Protein AF-A0A537UWG7-F1 (afdb_monomer)

Nearest PDB structures (foldseek):
  1cnz-assembly1_B  TM=5.079E-01  e=1.937E+00  Salmonella enterica subsp. enterica serovar Typhimurium
  6xxy-assembly1_B  TM=4.987E-01  e=3.254E+00  Haemophilus influenzae Rd KW20
  4nat-assembly1_B-2  TM=3.528E-01  e=1.595E+00  Staphylococcus aureus subsp. aureus MW2
  1wo8-assembly1_A  TM=3.707E-01  e=2.067E+00  Thermus thermophilus HB8
  6kpd-assembly1_C-2  TM=4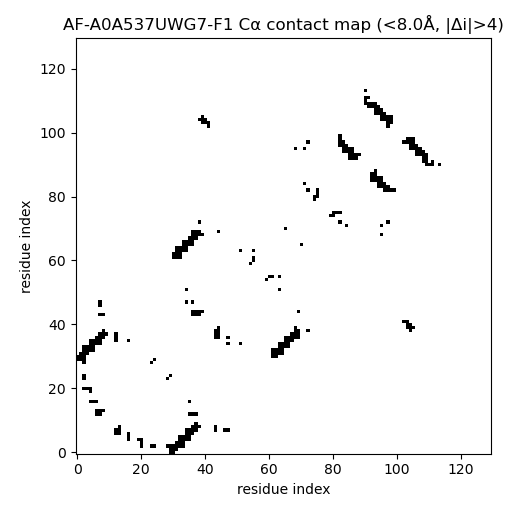.346E-01  e=4.217E+00  Arabidopsis thaliana

Foldseek 3Di:
DAEAEAEFDDPVLVVCRVVCRVVCVVVVNPQAYEYEFDQQDPVRVVVSVVVVVVCCVVRVPHHYHYDDLVVLVVCCVVVNDPQWDWDADVQGIWIWHQDPPPRGIDIDDGDDDDDDDDDDVVVVPPPPPD

Sequence (130 aa):
MSVDVVTFGCRLNAYEAEVIRRQAQAAGLADAVVVNTCAVTAEAVRKSRQAIRKLKREHPDAPIVVAACAAAVAAVRLGLVGRTVTVTLPGGELRIEWRAHDDHVLMTGPVAYEYEGKFDPALFDLSATQ

Solvent-accessible surface area (backbone atoms only — not comparable to full-atom values): 7637 Å² total; per-residue (Å²): 124,54,60,49,71,48,70,36,64,57,75,65,49,61,62,45,42,60,55,52,44,55,52,39,49,74,72,64,54,54,55,29,37,37,39,42,28,40,34,61,41,70,65,36,42,50,54,47,52,54,48,53,58,48,48,47,69,80,36,72,85,40,52,78,44,63,33,66,64,32,36,58,56,48,35,32,76,70,67,76,45,62,57,61,46,78,45,82,49,95,67,45,57,35,37,38,35,50,42,86,91,76,63,40,44,47,78,50,56,67,86,58,92,85,80,87,82,84,78,64,71,72,81,69,53,67,89,76,75,126

Radius of gyration: 16.29 Å; Cα contacts (8 Å, |Δi|>4): 177; chains: 1; bounding box: 33×41×40 Å

Mean predicted aligned error: 8.78 Å

Secondary structure (DSSP, 8-state):
--EEEEEESSHHHHHHHHHHHHHHHHTT--SEEEEEE--SSHHHHHHHHHHHHHHHHH-SSS-EEEETHHHHHHHHHTTSS-SEEEEEETTEEEEEEE-TTT-PEEEE---------PPPGGGG-GGG--

pLDDT: mean 81.89, std 9.12, range [41.97, 92.44]

Structure (mmCIF, N/CA/C/O backbone):
data_AF-A0A537UWG7-F1
#
_entry.id   AF-A0A537UWG7-F1
#
loop_
_atom_site.group_PDB
_atom_site.id
_atom_site.type_symbol
_atom_site.label_atom_id
_atom_site.label_alt_id
_atom_site.label_comp_id
_atom_site.label_asym_id
_atom_site.label_entity_id
_atom_site.label_seq_id
_atom_site.pdbx_PDB_ins_code
_atom_site.Cartn_x
_atom_site.Cartn_y
_atom_site.Cartn_z
_atom_site.occupancy
_atom_site.B_iso_or_equiv
_atom_site.auth_seq_id
_atom_site.auth_comp_id
_atom_site.auth_asym_id
_atom_site.auth_atom_id
_atom_site.pdbx_PDB_model_num
ATOM 1 N N . MET A 1 1 ? -18.336 13.853 -4.430 1.00 54.94 1 MET A N 1
ATOM 2 C CA . MET A 1 1 ? -17.719 12.513 -4.423 1.00 54.94 1 MET A CA 1
ATOM 3 C C . MET A 1 1 ? -16.281 12.647 -4.897 1.00 54.94 1 MET A C 1
ATOM 5 O O . MET A 1 1 ? -15.990 12.446 -6.071 1.00 54.94 1 MET A O 1
ATOM 9 N N . SER A 1 2 ? -15.394 13.093 -4.012 1.00 72.69 2 SER A N 1
ATOM 10 C CA . SER A 1 2 ? -13.956 13.161 -4.287 1.00 72.69 2 SER A CA 1
ATOM 11 C C . SER A 1 2 ? -13.259 11.997 -3.587 1.00 72.69 2 SER A C 1
ATOM 13 O O . SER A 1 2 ? -13.657 11.598 -2.495 1.00 72.69 2 SER A O 1
ATOM 15 N N . VAL A 1 3 ? -12.242 11.432 -4.239 1.00 81.88 3 VAL A N 1
ATOM 16 C CA . VAL A 1 3 ? -11.309 10.480 -3.627 1.00 81.88 3 VAL A CA 1
ATOM 17 C C . VAL A 1 3 ? -9.958 11.169 -3.588 1.00 81.88 3 VAL A C 1
ATOM 19 O O . VAL A 1 3 ? -9.358 11.432 -4.637 1.00 81.88 3 VAL A O 1
ATOM 22 N N . ASP A 1 4 ? -9.487 11.457 -2.381 1.00 87.56 4 ASP A N 1
ATOM 23 C CA . ASP A 1 4 ? -8.181 12.068 -2.185 1.00 87.56 4 ASP A CA 1
ATOM 24 C C . ASP A 1 4 ? -7.125 10.975 -2.084 1.00 87.56 4 ASP A C 1
ATOM 26 O O . ASP A 1 4 ? -7.245 10.039 -1.294 1.00 87.56 4 ASP A O 1
ATOM 30 N N . VAL A 1 5 ? -6.077 11.083 -2.900 1.00 87.56 5 VAL A N 1
ATOM 31 C CA . VAL A 1 5 ? -4.967 10.127 -2.903 1.00 87.56 5 VAL A CA 1
ATOM 32 C C . VAL A 1 5 ? -3.726 10.820 -2.367 1.00 87.56 5 VAL A C 1
ATOM 34 O O . VAL A 1 5 ? -3.184 11.726 -2.999 1.00 87.56 5 VAL A O 1
ATOM 37 N N . VAL A 1 6 ? -3.266 10.381 -1.199 1.00 89.12 6 VAL A N 1
ATOM 38 C CA . VAL A 1 6 ? -2.044 10.861 -0.552 1.00 89.12 6 VAL A CA 1
ATOM 39 C C . VAL A 1 6 ? -0.967 9.801 -0.720 1.00 89.12 6 VAL A C 1
ATOM 41 O O . VAL A 1 6 ? -1.169 8.643 -0.361 1.00 89.12 6 VAL A O 1
ATOM 44 N N . THR A 1 7 ? 0.189 10.188 -1.253 1.00 85.62 7 THR A N 1
ATOM 45 C CA . THR A 1 7 ? 1.231 9.229 -1.633 1.00 85.62 7 THR A CA 1
ATOM 46 C C . THR A 1 7 ? 2.523 9.428 -0.845 1.00 85.62 7 THR A C 1
ATOM 48 O O . THR A 1 7 ? 3.018 10.547 -0.735 1.00 85.62 7 THR A O 1
ATOM 51 N N . PHE A 1 8 ? 3.109 8.336 -0.339 1.00 84.81 8 PHE A N 1
ATOM 52 C CA . PHE A 1 8 ? 4.434 8.327 0.296 1.00 84.81 8 PHE A CA 1
ATOM 53 C C . PHE A 1 8 ? 5.275 7.151 -0.196 1.00 84.81 8 PHE A C 1
ATOM 55 O O . PHE A 1 8 ? 4.985 6.005 0.134 1.00 84.81 8 PHE A O 1
ATOM 62 N N . GLY A 1 9 ? 6.367 7.397 -0.909 1.00 79.81 9 GLY A N 1
ATOM 63 C CA . GLY A 1 9 ? 7.207 6.304 -1.388 1.00 79.81 9 GLY A CA 1
ATOM 64 C C . GLY A 1 9 ? 8.171 6.743 -2.472 1.00 79.81 9 GLY A C 1
ATOM 65 O O . GLY A 1 9 ? 8.774 7.809 -2.372 1.00 79.81 9 GLY A O 1
ATOM 66 N N . CYS A 1 10 ? 8.331 5.905 -3.491 1.00 81.44 10 CYS A N 1
ATOM 67 C CA . CYS A 1 10 ? 9.206 6.183 -4.623 1.00 81.44 10 CYS A CA 1
ATOM 68 C C . CYS A 1 10 ? 8.438 6.805 -5.805 1.00 81.44 10 CYS A C 1
ATOM 70 O O . CYS A 1 10 ? 7.229 7.035 -5.738 1.00 81.44 10 CYS A O 1
ATOM 72 N N . ARG A 1 11 ? 9.148 7.047 -6.917 1.00 79.44 11 ARG A N 1
ATOM 73 C CA . ARG A 1 11 ? 8.568 7.572 -8.169 1.00 79.44 11 ARG A CA 1
ATOM 74 C C . ARG A 1 11 ? 7.448 6.679 -8.718 1.00 79.44 11 ARG A C 1
ATOM 76 O O . ARG A 1 11 ? 6.507 7.195 -9.308 1.00 79.44 11 ARG A O 1
ATOM 83 N N . LEU A 1 12 ? 7.519 5.369 -8.467 1.00 76.81 12 LEU A N 1
ATOM 84 C CA . LEU A 1 12 ? 6.478 4.427 -8.875 1.00 76.81 12 LEU A CA 1
ATOM 85 C C . LEU A 1 12 ? 5.155 4.697 -8.150 1.00 76.81 12 LEU A C 1
ATOM 87 O O . LEU A 1 12 ? 4.123 4.785 -8.799 1.00 76.81 12 LEU A O 1
ATOM 91 N N . ASN A 1 13 ? 5.177 4.940 -6.834 1.00 78.44 13 ASN A N 1
ATOM 92 C CA . ASN A 1 13 ? 3.939 5.222 -6.102 1.00 78.44 13 ASN A CA 1
ATOM 93 C C . ASN A 1 13 ? 3.266 6.520 -6.567 1.00 78.44 13 ASN A C 1
ATOM 95 O O . ASN A 1 13 ? 2.039 6.611 -6.555 1.00 78.44 13 ASN A O 1
ATOM 99 N N . ALA A 1 14 ? 4.055 7.519 -6.978 1.00 77.44 14 ALA A N 1
ATOM 100 C CA . ALA A 1 14 ? 3.518 8.750 -7.554 1.00 77.44 14 ALA A CA 1
ATOM 101 C C . ALA A 1 14 ? 2.819 8.488 -8.897 1.00 77.44 14 ALA A C 1
ATOM 103 O O . ALA A 1 14 ? 1.751 9.042 -9.145 1.00 77.44 14 ALA A O 1
ATOM 104 N N . TYR A 1 15 ? 3.383 7.606 -9.725 1.00 77.56 15 TYR A N 1
ATOM 105 C CA . TYR A 1 15 ? 2.769 7.180 -10.983 1.00 77.56 15 TYR A CA 1
ATOM 106 C C . TYR A 1 15 ? 1.479 6.369 -10.758 1.00 77.56 15 TYR A C 1
ATOM 108 O O . TYR A 1 15 ? 0.464 6.615 -11.407 1.00 77.56 15 TYR A O 1
ATOM 116 N N . GLU A 1 16 ? 1.474 5.462 -9.777 1.00 82.25 16 GLU A N 1
ATOM 117 C CA . GLU A 1 16 ? 0.296 4.671 -9.393 1.00 82.25 16 GLU A CA 1
ATOM 118 C C . GLU A 1 16 ? -0.865 5.528 -8.867 1.00 82.25 16 GLU A C 1
ATOM 120 O O . GLU A 1 16 ? -2.018 5.115 -8.961 1.00 82.25 16 GLU A O 1
ATOM 125 N N . ALA A 1 17 ? -0.594 6.710 -8.304 1.00 83.38 17 ALA A N 1
ATOM 126 C CA . ALA A 1 17 ? -1.602 7.519 -7.617 1.00 83.38 17 ALA A CA 1
ATOM 127 C C . ALA A 1 17 ? -2.786 7.908 -8.519 1.00 83.38 17 ALA A C 1
ATOM 129 O O . ALA A 1 17 ? -3.935 7.890 -8.075 1.00 83.38 17 ALA A O 1
ATOM 130 N N . GLU A 1 18 ? -2.524 8.220 -9.791 1.00 81.62 18 GLU A N 1
ATOM 131 C CA . GLU A 1 18 ? -3.576 8.549 -10.758 1.00 81.62 18 GLU A CA 1
ATOM 132 C C . GLU A 1 18 ? -4.383 7.309 -11.164 1.00 81.62 18 GLU A C 1
ATOM 134 O O . GLU A 1 18 ? -5.608 7.370 -11.275 1.00 81.62 18 GLU A O 1
ATOM 139 N N . VAL A 1 19 ? -3.720 6.158 -11.312 1.00 83.56 19 VAL A N 1
ATOM 140 C CA . VAL A 1 19 ? -4.395 4.880 -11.577 1.00 83.56 19 VAL A CA 1
ATOM 141 C C . VAL A 1 19 ? -5.303 4.509 -10.405 1.00 83.56 19 VAL A C 1
ATOM 143 O O . VAL A 1 19 ? -6.472 4.192 -10.613 1.00 83.56 19 VAL A O 1
ATOM 146 N N . ILE A 1 20 ? -4.803 4.621 -9.171 1.00 85.31 20 ILE A N 1
ATOM 147 C CA . ILE A 1 20 ? -5.563 4.376 -7.939 1.00 85.31 20 ILE A CA 1
ATOM 148 C C . ILE A 1 20 ? -6.791 5.279 -7.873 1.00 85.31 20 ILE A C 1
ATOM 150 O O . ILE A 1 20 ? -7.883 4.793 -7.585 1.00 85.31 20 ILE A O 1
ATOM 154 N N . ARG A 1 21 ? -6.640 6.574 -8.174 1.00 84.38 21 ARG A N 1
ATOM 155 C CA . ARG A 1 21 ? -7.758 7.524 -8.188 1.00 84.38 21 ARG A CA 1
ATOM 156 C C . ARG A 1 21 ? -8.846 7.090 -9.170 1.00 84.38 21 ARG A C 1
ATOM 158 O O . ARG A 1 21 ? -10.006 6.988 -8.778 1.00 84.38 21 ARG A O 1
ATOM 165 N N . ARG A 1 22 ? -8.471 6.791 -10.419 1.00 82.06 22 ARG A N 1
ATOM 166 C CA . ARG A 1 22 ? -9.414 6.363 -11.466 1.00 82.06 22 ARG A CA 1
ATOM 167 C C . ARG A 1 22 ? -10.129 5.068 -11.101 1.00 82.06 22 ARG A C 1
ATOM 169 O O . ARG A 1 22 ? -11.342 4.985 -11.252 1.00 82.06 22 ARG A O 1
ATOM 176 N N . GLN A 1 23 ? -9.395 4.077 -10.597 1.00 85.12 23 GLN A N 1
ATOM 177 C CA . GLN A 1 23 ? -9.967 2.790 -10.195 1.00 85.12 23 GLN A CA 1
ATOM 178 C C . GLN A 1 23 ? -10.900 2.934 -8.988 1.00 85.12 23 GLN A C 1
ATOM 180 O O . GLN A 1 23 ? -11.992 2.373 -8.991 1.00 85.12 23 GLN A O 1
ATOM 185 N N . ALA A 1 24 ? -10.522 3.732 -7.986 1.00 84.69 24 ALA A N 1
ATOM 186 C CA . ALA A 1 24 ? -11.367 4.006 -6.827 1.00 84.69 24 ALA A CA 1
ATOM 187 C C . ALA A 1 24 ? -12.687 4.678 -7.233 1.00 84.69 24 ALA A C 1
ATOM 189 O O . ALA A 1 24 ? -13.754 4.252 -6.796 1.00 84.69 24 ALA A O 1
ATOM 190 N N . GLN A 1 25 ? -12.626 5.676 -8.119 1.00 83.75 25 GLN A N 1
ATOM 191 C CA . GLN A 1 25 ? -13.817 6.333 -8.659 1.00 83.75 25 GLN A CA 1
ATOM 192 C C . GLN A 1 25 ? -14.684 5.375 -9.484 1.00 83.75 25 GLN A C 1
ATOM 194 O O . GLN A 1 25 ? -15.898 5.347 -9.303 1.00 83.75 25 GLN A O 1
ATOM 199 N N . ALA A 1 26 ? -14.075 4.566 -10.357 1.00 82.44 26 ALA A N 1
ATOM 200 C CA . ALA A 1 26 ? -14.789 3.572 -11.158 1.00 82.44 26 ALA A CA 1
ATOM 201 C C . ALA A 1 26 ? -15.474 2.500 -10.292 1.00 82.44 26 ALA A C 1
ATOM 203 O O . ALA A 1 26 ? -16.559 2.037 -10.630 1.00 82.44 26 ALA A O 1
ATOM 204 N N . ALA A 1 27 ? -14.876 2.150 -9.150 1.00 84.94 27 ALA A N 1
ATOM 205 C CA . ALA A 1 27 ? -15.463 1.260 -8.152 1.00 84.94 27 ALA A CA 1
ATOM 206 C C . ALA A 1 27 ? -16.559 1.927 -7.293 1.00 84.94 27 ALA A C 1
ATOM 208 O O . ALA A 1 27 ? -17.128 1.276 -6.419 1.00 84.94 27 ALA A O 1
ATOM 209 N N . GLY A 1 28 ? -16.852 3.215 -7.509 1.00 85.75 28 GLY A N 1
ATOM 210 C CA . GLY A 1 28 ? -17.849 3.964 -6.745 1.00 85.75 28 GLY A CA 1
ATOM 211 C C . GLY A 1 28 ? -17.401 4.339 -5.331 1.00 85.75 28 GLY A C 1
ATOM 212 O O . GLY A 1 28 ? -18.241 4.699 -4.508 1.00 85.75 28 GLY A O 1
ATOM 213 N N . LEU A 1 29 ? -16.098 4.264 -5.027 1.00 85.12 29 LEU A N 1
ATOM 214 C CA . LEU A 1 29 ? -15.576 4.754 -3.756 1.00 85.12 29 LEU A CA 1
ATOM 215 C C . LEU A 1 29 ? -15.761 6.275 -3.710 1.00 85.12 29 LEU A C 1
ATOM 217 O O . LEU A 1 29 ? -15.272 6.996 -4.580 1.00 85.12 29 LEU A O 1
ATOM 221 N N . ALA A 1 30 ? -16.459 6.760 -2.689 1.00 83.94 30 ALA A N 1
ATOM 222 C CA . ALA A 1 30 ? -16.725 8.176 -2.484 1.00 83.94 30 ALA A CA 1
ATOM 223 C C . ALA A 1 30 ? -16.345 8.589 -1.061 1.00 83.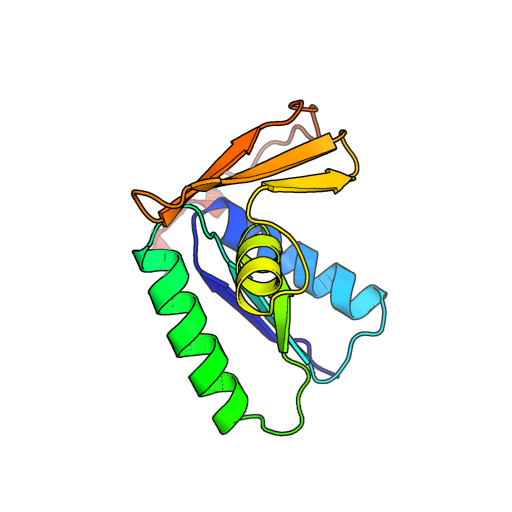94 30 ALA A C 1
ATOM 225 O O . ALA A 1 30 ? -16.407 7.781 -0.135 1.00 83.94 30 ALA A O 1
ATOM 226 N N . ASP A 1 31 ? -15.947 9.855 -0.921 1.00 86.25 31 ASP A N 1
ATOM 227 C CA . ASP A 1 31 ? -15.701 10.531 0.357 1.00 86.25 31 ASP A CA 1
ATOM 228 C C . ASP A 1 31 ? -14.675 9.798 1.243 1.00 86.25 31 ASP A C 1
ATOM 230 O O . ASP A 1 31 ? -14.765 9.767 2.470 1.00 86.25 31 ASP A O 1
ATOM 234 N N . ALA A 1 32 ? -13.674 9.201 0.587 1.00 89.50 32 ALA A N 1
ATOM 235 C CA . ALA A 1 32 ? -12.613 8.413 1.197 1.00 89.50 32 ALA A CA 1
ATOM 236 C C . ALA A 1 32 ? -11.230 8.977 0.854 1.00 89.50 32 ALA A C 1
ATOM 238 O O . ALA A 1 32 ? -11.018 9.578 -0.203 1.00 89.50 32 ALA A O 1
ATOM 239 N N . VAL A 1 33 ? -10.267 8.711 1.737 1.00 90.44 33 VAL A N 1
ATOM 240 C CA . VAL A 1 33 ? -8.860 9.062 1.532 1.00 90.44 33 VAL A CA 1
ATOM 241 C C . VAL A 1 33 ? -8.044 7.790 1.342 1.00 90.44 33 VAL A C 1
ATOM 243 O O . VAL A 1 33 ? -7.984 6.937 2.231 1.00 90.44 33 VAL A O 1
ATOM 246 N N . VAL A 1 34 ? -7.380 7.668 0.194 1.00 89.44 34 VAL A N 1
ATOM 247 C CA . VAL A 1 34 ? -6.450 6.574 -0.094 1.00 89.44 34 VAL A CA 1
ATOM 248 C C . VAL A 1 34 ? -5.027 7.028 0.202 1.00 89.44 34 VAL A C 1
ATOM 250 O O . VAL A 1 34 ? -4.507 7.955 -0.412 1.00 89.44 34 VAL A O 1
ATOM 253 N N . VAL A 1 35 ? -4.364 6.346 1.128 1.00 90.00 35 VAL A N 1
ATOM 254 C CA . VAL A 1 35 ? -2.947 6.532 1.432 1.00 90.00 35 VAL A CA 1
ATOM 255 C C . VAL A 1 35 ? -2.148 5.456 0.697 1.00 90.00 35 VAL A C 1
ATOM 257 O O . VAL A 1 35 ? -2.018 4.329 1.183 1.00 90.00 35 VAL A O 1
ATOM 260 N N . ASN A 1 36 ? -1.613 5.793 -0.481 1.00 88.62 36 ASN A N 1
ATOM 261 C CA . ASN A 1 36 ? -0.723 4.910 -1.237 1.00 88.62 36 ASN A CA 1
ATOM 262 C C . ASN A 1 36 ? 0.702 5.031 -0.700 1.00 88.62 36 ASN A C 1
ATOM 264 O O . ASN A 1 36 ? 1.309 6.102 -0.779 1.00 88.62 36 ASN A O 1
ATOM 268 N N . THR A 1 37 ? 1.257 3.969 -0.115 1.00 86.31 37 THR A N 1
ATOM 269 C CA . THR A 1 37 ? 2.562 4.102 0.533 1.00 86.31 37 THR A CA 1
ATOM 270 C C . THR A 1 37 ? 3.459 2.878 0.505 1.00 86.31 37 THR A C 1
ATOM 272 O O . THR A 1 37 ? 3.042 1.742 0.723 1.00 86.31 37 THR A O 1
ATOM 275 N N . CYS A 1 38 ? 4.745 3.152 0.288 1.00 81.50 38 CYS A N 1
ATOM 276 C CA . CYS A 1 38 ? 5.816 2.188 0.414 1.00 81.50 38 CYS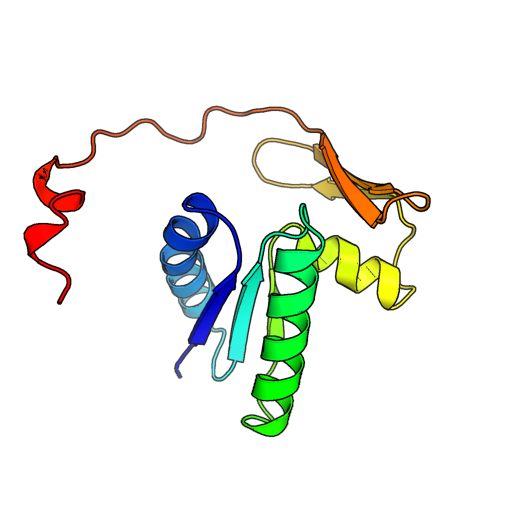 A CA 1
ATOM 277 C C . CYS A 1 38 ? 6.107 1.874 1.891 1.00 81.50 38 CYS A C 1
ATOM 279 O O . CYS A 1 38 ? 6.224 2.774 2.724 1.00 81.50 38 CYS A O 1
ATOM 281 N N . ALA A 1 39 ? 6.294 0.595 2.206 1.00 79.25 39 ALA A N 1
ATOM 282 C CA . ALA A 1 39 ? 6.658 0.121 3.538 1.00 79.25 39 ALA A CA 1
ATOM 283 C C . ALA A 1 39 ? 8.092 -0.418 3.629 1.00 79.25 39 ALA A C 1
ATOM 285 O O . ALA A 1 39 ? 8.491 -0.910 4.679 1.00 79.25 39 ALA A O 1
ATOM 286 N N . VAL A 1 40 ? 8.875 -0.310 2.552 1.00 80.06 40 VAL A N 1
ATOM 287 C CA . VAL A 1 40 ? 10.229 -0.886 2.488 1.00 80.06 40 VAL A CA 1
ATOM 288 C C . VAL A 1 40 ? 11.256 -0.111 3.317 1.00 80.06 40 VAL A C 1
ATOM 290 O O . VAL A 1 40 ? 12.312 -0.65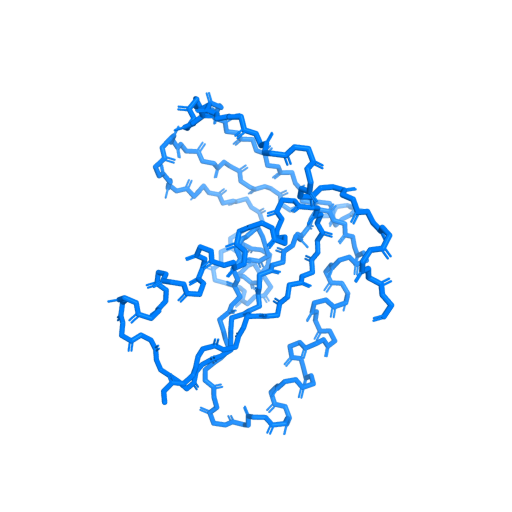2 3.621 1.00 80.06 40 VAL A O 1
ATOM 293 N N . THR A 1 41 ? 10.957 1.135 3.715 1.00 76.62 41 THR A N 1
ATOM 294 C CA . THR A 1 41 ? 11.817 1.926 4.608 1.00 76.62 41 THR A CA 1
ATOM 295 C C . THR A 1 41 ? 11.070 2.382 5.857 1.00 76.62 41 THR A C 1
ATOM 297 O O . THR A 1 41 ? 9.902 2.783 5.809 1.00 76.62 41 THR A O 1
ATOM 300 N N . ALA A 1 42 ? 11.775 2.398 6.991 1.00 79.38 42 ALA A N 1
ATOM 301 C CA . ALA A 1 42 ? 11.232 2.885 8.258 1.00 79.38 42 ALA A CA 1
ATOM 302 C C . ALA A 1 42 ? 10.772 4.355 8.175 1.00 79.38 42 ALA A C 1
ATOM 304 O O . ALA A 1 42 ? 9.782 4.740 8.801 1.00 79.38 42 ALA A O 1
ATOM 305 N N . GLU A 1 43 ? 11.451 5.181 7.372 1.00 84.00 43 GLU A N 1
ATOM 306 C CA . GLU A 1 43 ? 11.070 6.578 7.163 1.00 84.00 43 GLU A CA 1
ATOM 307 C C . GLU A 1 43 ? 9.735 6.711 6.419 1.00 84.00 43 GLU A C 1
ATOM 309 O O . GLU A 1 43 ? 8.878 7.485 6.859 1.00 84.00 43 GLU A O 1
ATOM 314 N N . ALA A 1 44 ? 9.531 5.949 5.338 1.00 81.81 44 ALA A N 1
ATOM 315 C CA . ALA A 1 44 ? 8.273 5.955 4.594 1.00 81.81 44 ALA A CA 1
ATOM 316 C C . ALA A 1 44 ? 7.111 5.509 5.494 1.00 81.81 44 ALA A C 1
ATOM 318 O O . ALA A 1 44 ? 6.096 6.205 5.590 1.00 81.81 44 ALA A O 1
ATOM 319 N N . VAL A 1 45 ? 7.319 4.440 6.273 1.00 81.88 45 VAL A N 1
ATOM 320 C CA . VAL A 1 45 ? 6.352 3.968 7.274 1.00 81.88 45 VAL A CA 1
ATOM 321 C C . VAL A 1 45 ? 6.045 5.054 8.310 1.00 81.88 45 VAL A C 1
ATOM 323 O O . VAL A 1 45 ? 4.882 5.267 8.663 1.00 81.88 45 VAL A O 1
ATOM 326 N N . ARG A 1 46 ? 7.059 5.771 8.811 1.00 84.4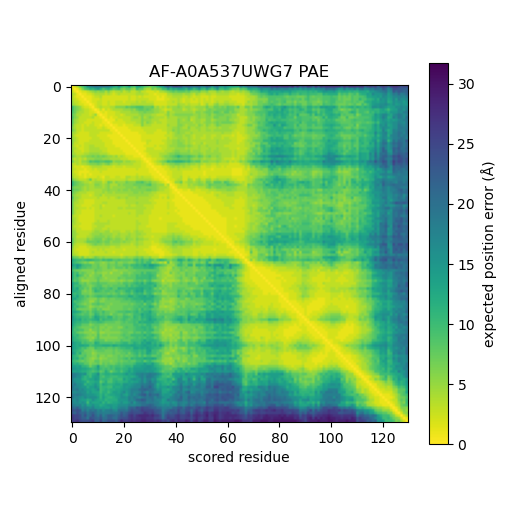4 46 ARG A N 1
ATOM 327 C CA . ARG A 1 46 ? 6.875 6.848 9.797 1.00 84.44 46 ARG A CA 1
ATOM 328 C C . ARG A 1 46 ? 6.057 8.010 9.228 1.00 84.44 46 ARG A C 1
ATOM 330 O O . ARG A 1 46 ? 5.106 8.436 9.886 1.00 84.44 46 ARG A O 1
ATOM 337 N N . LYS A 1 47 ? 6.399 8.505 8.032 1.00 86.88 47 LYS A N 1
ATOM 338 C CA . LYS A 1 47 ? 5.685 9.611 7.362 1.00 86.88 47 LYS A CA 1
ATOM 339 C C . LYS A 1 47 ? 4.232 9.238 7.076 1.00 86.88 47 LYS A C 1
ATOM 341 O O . LYS A 1 47 ? 3.329 9.980 7.458 1.00 86.88 47 LYS A O 1
ATOM 346 N N . SER A 1 48 ? 4.012 8.043 6.531 1.00 87.44 48 SER A N 1
ATOM 347 C CA . SER A 1 48 ? 2.677 7.503 6.269 1.00 87.44 48 SER A CA 1
ATOM 348 C C . SER A 1 48 ? 1.812 7.465 7.534 1.00 87.44 48 SER A C 1
ATOM 350 O O . SER A 1 48 ? 0.701 7.991 7.557 1.00 87.44 48 SER A O 1
ATOM 352 N N . ARG A 1 49 ? 2.347 6.964 8.655 1.00 87.12 49 ARG A N 1
ATOM 353 C CA . ARG A 1 49 ? 1.619 6.935 9.937 1.00 87.12 49 ARG A CA 1
ATOM 354 C C . ARG A 1 49 ? 1.259 8.318 10.464 1.00 87.12 49 ARG A C 1
ATOM 356 O O . ARG A 1 49 ? 0.184 8.488 11.041 1.00 87.12 49 ARG A O 1
ATOM 363 N N . GLN A 1 50 ? 2.167 9.284 10.344 1.00 89.88 50 GLN A N 1
ATOM 364 C CA . GLN A 1 50 ? 1.889 10.657 10.766 1.00 89.88 50 GLN A CA 1
ATOM 365 C C . GLN A 1 50 ? 0.760 11.257 9.927 1.00 89.88 50 GLN A C 1
ATOM 367 O O . GLN A 1 50 ? -0.161 11.844 10.496 1.00 89.88 50 GLN A O 1
ATOM 372 N N . ALA A 1 51 ? 0.787 11.029 8.614 1.00 90.31 51 ALA A N 1
ATOM 373 C CA . ALA A 1 51 ? -0.252 11.479 7.701 1.00 90.31 51 ALA A CA 1
ATOM 374 C C . ALA A 1 51 ? -1.606 10.825 7.994 1.00 90.31 51 ALA A C 1
ATOM 376 O O . ALA A 1 51 ? -2.575 11.545 8.185 1.00 90.31 51 ALA A O 1
ATOM 377 N N . ILE A 1 52 ? -1.672 9.499 8.153 1.00 90.44 52 ILE A N 1
ATOM 378 C CA . ILE A 1 52 ? -2.917 8.785 8.497 1.00 90.44 52 ILE A CA 1
ATOM 379 C C . ILE A 1 52 ? -3.539 9.352 9.778 1.00 90.44 52 ILE A C 1
ATOM 381 O O . ILE A 1 52 ? -4.734 9.632 9.830 1.00 90.44 52 ILE A O 1
ATOM 385 N N . ARG A 1 53 ? -2.727 9.569 10.822 1.00 91.50 53 ARG A N 1
ATOM 386 C CA . ARG A 1 53 ? -3.208 10.141 12.090 1.00 91.50 53 ARG A CA 1
ATOM 387 C C . ARG A 1 53 ? -3.706 11.574 11.931 1.00 91.50 53 ARG A C 1
ATOM 389 O O . ARG A 1 53 ? -4.639 11.954 12.627 1.00 91.50 53 ARG A O 1
ATOM 396 N N . LYS A 1 54 ? -3.053 12.373 11.085 1.00 92.31 54 LYS A N 1
ATOM 397 C CA . LYS A 1 54 ? -3.473 13.743 10.773 1.00 92.31 54 LYS A CA 1
ATOM 398 C C . LYS A 1 54 ? -4.802 13.732 10.013 1.00 92.31 54 LYS A C 1
ATOM 400 O O . LYS A 1 54 ? -5.760 14.318 10.500 1.00 92.31 54 LYS A O 1
ATOM 405 N N . LEU A 1 55 ? -4.879 12.959 8.932 1.00 91.25 55 LEU A N 1
ATOM 406 C CA . LEU A 1 55 ? -6.073 12.790 8.104 1.00 91.25 55 LEU A CA 1
ATOM 407 C C . LEU A 1 55 ? -7.270 12.307 8.922 1.00 91.25 55 LEU A C 1
ATOM 409 O O . LEU A 1 55 ? -8.356 12.840 8.765 1.00 91.25 55 LEU A O 1
ATOM 413 N N . LYS A 1 56 ? -7.082 11.370 9.861 1.00 91.31 56 LYS A N 1
ATOM 414 C CA . LYS A 1 56 ? -8.186 10.900 10.713 1.00 91.31 56 LYS A CA 1
ATOM 415 C C . LYS A 1 56 ? -8.712 11.965 11.678 1.00 91.31 56 LYS A C 1
ATOM 417 O O . LYS A 1 56 ? -9.866 11.892 12.077 1.00 91.31 56 LYS A O 1
ATOM 422 N N . ARG A 1 57 ? -7.875 12.927 12.081 1.00 92.44 57 ARG A N 1
ATOM 423 C CA . ARG A 1 57 ? -8.314 14.067 12.903 1.00 92.44 57 ARG A CA 1
ATOM 424 C C . ARG A 1 57 ? -9.038 15.122 12.072 1.00 92.44 57 ARG A C 1
ATOM 426 O O . ARG A 1 57 ? -9.988 15.707 12.566 1.00 92.44 57 ARG A O 1
ATOM 433 N N . GLU A 1 58 ? -8.571 15.367 10.851 1.00 91.44 58 GLU A N 1
ATOM 434 C CA . GLU A 1 58 ? -9.147 16.361 9.932 1.00 91.44 58 GLU A CA 1
ATOM 435 C C . GLU A 1 58 ? -10.441 15.856 9.274 1.00 91.44 58 GLU A C 1
ATOM 437 O O . GLU A 1 58 ? -11.360 16.633 9.040 1.00 91.44 58 GLU A O 1
ATOM 442 N N . HIS A 1 59 ? -10.535 14.545 9.046 1.00 89.12 59 HIS A N 1
ATOM 443 C CA . HIS A 1 59 ? -11.660 13.868 8.408 1.00 89.12 59 HIS A CA 1
ATOM 444 C C . HIS A 1 59 ? -12.116 12.673 9.270 1.00 89.12 59 HIS A C 1
ATOM 446 O O . HIS A 1 59 ? -11.823 11.517 8.947 1.00 89.12 59 HIS A O 1
ATOM 452 N N . PRO A 1 60 ? -12.801 12.919 10.403 1.00 88.62 60 PRO A N 1
ATOM 453 C CA . PRO A 1 60 ? -13.181 11.866 11.347 1.00 88.62 60 PRO A CA 1
ATOM 454 C C . PRO A 1 60 ? -14.127 10.826 10.741 1.00 88.62 60 PRO A C 1
ATOM 456 O O . PRO A 1 60 ? -13.999 9.643 11.066 1.00 88.62 60 PRO A O 1
ATOM 459 N N . ASP A 1 61 ? -14.993 11.230 9.813 1.00 88.62 61 ASP A N 1
ATOM 460 C CA . ASP A 1 61 ? -16.014 10.360 9.217 1.00 88.62 61 ASP A CA 1
ATOM 461 C C . ASP A 1 61 ? -15.572 9.720 7.893 1.00 88.62 61 ASP A C 1
ATOM 463 O O . ASP A 1 61 ? -16.178 8.751 7.440 1.00 88.62 61 ASP A O 1
ATOM 467 N N . ALA A 1 62 ? -14.479 10.205 7.293 1.00 86.88 62 ALA A N 1
ATOM 468 C CA . ALA A 1 62 ? -13.975 9.657 6.039 1.00 86.88 62 ALA A CA 1
ATOM 469 C C . ALA A 1 62 ? -13.308 8.283 6.260 1.00 86.88 62 ALA A C 1
ATOM 471 O O . ALA A 1 62 ? -12.465 8.129 7.163 1.00 86.88 62 ALA A O 1
ATOM 472 N N . PRO A 1 63 ? -13.615 7.274 5.424 1.00 88.81 63 PRO A N 1
ATOM 473 C CA . PRO A 1 63 ? -12.841 6.045 5.364 1.00 88.81 63 PRO A CA 1
ATOM 474 C C . PRO A 1 63 ? -11.398 6.341 4.941 1.00 88.81 63 PRO A C 1
ATOM 476 O O . PRO A 1 63 ? -11.156 7.004 3.932 1.00 88.81 63 PRO A O 1
ATOM 479 N N . ILE A 1 64 ? -10.431 5.822 5.700 1.00 89.50 64 ILE A N 1
ATOM 480 C CA . ILE A 1 64 ? -9.011 5.876 5.332 1.00 89.50 64 ILE A CA 1
ATOM 481 C C . ILE A 1 64 ? -8.588 4.493 4.855 1.00 89.50 64 ILE A C 1
ATOM 483 O O . ILE A 1 64 ? -8.588 3.536 5.630 1.00 89.50 64 ILE A O 1
ATOM 487 N N . VAL A 1 65 ? -8.194 4.406 3.588 1.00 86.94 65 VAL A N 1
ATOM 488 C CA . VAL A 1 65 ? -7.725 3.177 2.945 1.00 86.94 65 VAL A CA 1
ATOM 489 C C . VAL A 1 65 ? -6.210 3.243 2.813 1.00 86.94 65 VAL A C 1
ATOM 491 O O . VAL A 1 65 ? -5.678 4.193 2.250 1.00 86.94 65 VAL A O 1
ATOM 494 N N . VAL A 1 66 ? -5.493 2.240 3.318 1.00 85.69 66 VAL A N 1
ATOM 495 C CA . VAL A 1 66 ? -4.036 2.128 3.143 1.00 85.69 66 VAL A CA 1
ATOM 496 C C . VAL A 1 66 ? -3.757 1.116 2.038 1.00 85.69 66 VAL A C 1
ATOM 498 O O . VAL A 1 66 ? -4.232 -0.015 2.120 1.00 85.69 66 VAL A O 1
ATOM 501 N N . ALA A 1 67 ? -2.995 1.515 1.021 1.00 82.81 67 ALA A N 1
ATOM 502 C CA . ALA A 1 67 ? -2.688 0.688 -0.147 1.00 82.81 67 ALA A CA 1
ATOM 503 C C . ALA A 1 67 ? -1.207 0.251 -0.197 1.00 82.81 67 ALA A C 1
ATOM 505 O O . ALA A 1 67 ? -0.385 0.683 0.617 1.00 82.81 67 ALA A O 1
ATOM 506 N N . ALA A 1 68 ? -0.886 -0.606 -1.173 1.00 76.25 68 ALA A N 1
ATOM 507 C CA . ALA A 1 68 ? 0.438 -1.184 -1.435 1.00 76.25 68 ALA A CA 1
ATOM 508 C C . ALA A 1 68 ? 1.006 -2.023 -0.266 1.00 76.25 68 ALA A C 1
ATOM 510 O O . ALA A 1 68 ? 0.268 -2.556 0.564 1.00 76.25 68 ALA A O 1
ATOM 511 N N . CYS A 1 69 ? 2.331 -2.188 -0.196 1.00 75.50 69 CYS A N 1
ATOM 512 C CA . CYS A 1 69 ? 2.998 -3.027 0.809 1.00 75.50 69 CYS A CA 1
ATOM 513 C C . CYS A 1 69 ? 2.795 -2.550 2.259 1.00 75.50 69 CYS A C 1
ATOM 515 O O . CYS A 1 69 ? 2.968 -3.326 3.202 1.00 75.50 69 CYS A O 1
ATOM 517 N N . ALA A 1 70 ? 2.351 -1.307 2.461 1.00 76.50 70 ALA A N 1
ATOM 518 C CA . ALA A 1 70 ? 1.937 -0.819 3.770 1.00 76.50 70 ALA A CA 1
ATOM 519 C C . ALA A 1 70 ? 0.657 -1.474 4.300 1.00 76.50 70 ALA A C 1
ATOM 521 O O . ALA A 1 70 ? 0.509 -1.567 5.520 1.00 76.50 70 ALA A O 1
ATOM 522 N N . ALA A 1 71 ? -0.230 -1.969 3.430 1.00 79.06 71 ALA A N 1
ATOM 523 C CA . ALA A 1 71 ? -1.428 -2.695 3.847 1.00 79.06 71 ALA A CA 1
ATOM 524 C C . ALA A 1 71 ? -1.063 -3.974 4.619 1.00 79.06 71 ALA A C 1
ATOM 526 O O . ALA A 1 71 ? -1.614 -4.230 5.688 1.00 79.06 71 ALA A O 1
ATOM 527 N N . ALA A 1 72 ? -0.057 -4.716 4.143 1.00 82.38 72 ALA A N 1
ATOM 528 C CA . ALA A 1 72 ? 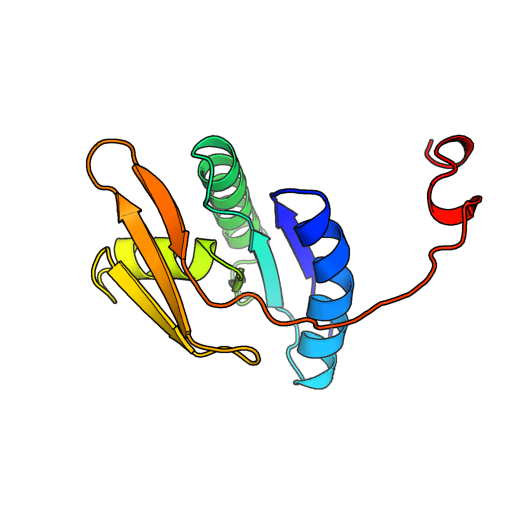0.453 -5.904 4.826 1.00 82.38 72 ALA A CA 1
ATOM 529 C C . ALA A 1 72 ? 1.018 -5.559 6.214 1.00 82.38 72 ALA A C 1
ATOM 531 O O . ALA A 1 72 ? 0.630 -6.160 7.212 1.00 82.38 72 ALA A O 1
ATOM 532 N N . VAL A 1 73 ? 1.868 -4.529 6.314 1.00 82.88 73 VAL A N 1
ATOM 533 C CA . VAL A 1 73 ? 2.423 -4.083 7.608 1.00 82.88 73 VAL A CA 1
ATOM 534 C C . VAL A 1 73 ? 1.327 -3.611 8.567 1.00 82.88 73 VAL A C 1
ATOM 536 O O . VAL A 1 73 ? 1.400 -3.870 9.770 1.00 82.88 73 VAL A O 1
ATOM 539 N N . ALA A 1 74 ? 0.308 -2.913 8.062 1.00 82.00 74 ALA A N 1
ATOM 540 C CA . ALA A 1 74 ? -0.834 -2.491 8.863 1.00 82.00 74 ALA A CA 1
ATOM 541 C C . ALA A 1 74 ? -1.618 -3.699 9.396 1.00 82.00 74 ALA A C 1
ATOM 543 O O . ALA A 1 74 ? -1.875 -3.758 10.597 1.00 82.00 74 ALA A O 1
ATOM 544 N N . ALA A 1 75 ? -1.917 -4.685 8.547 1.00 83.94 75 ALA A N 1
ATOM 545 C CA . ALA A 1 75 ? -2.621 -5.903 8.938 1.00 83.94 75 ALA A CA 1
ATOM 546 C C . ALA A 1 75 ? -1.862 -6.691 10.020 1.00 83.94 75 ALA A C 1
ATOM 548 O O . ALA A 1 75 ? -2.469 -7.116 11.004 1.00 83.94 75 ALA A O 1
ATOM 549 N N . VAL A 1 76 ? -0.532 -6.805 9.900 1.00 87.38 76 VAL A N 1
ATOM 550 C CA . VAL A 1 76 ? 0.320 -7.422 10.933 1.00 87.38 76 VAL A CA 1
ATOM 551 C C . VAL A 1 76 ? 0.192 -6.685 12.264 1.00 87.38 76 VAL A C 1
ATOM 553 O O . VAL A 1 76 ? 0.010 -7.298 1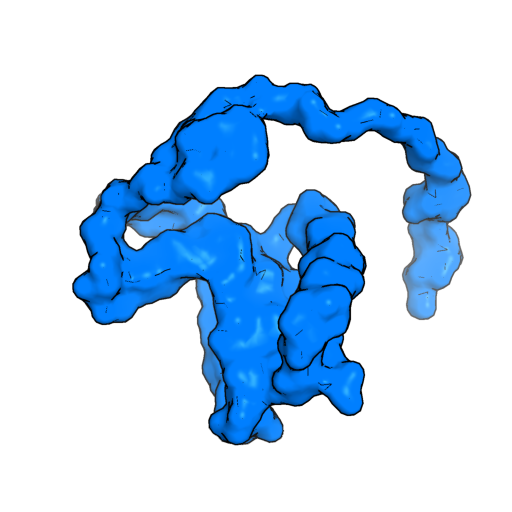3.311 1.00 87.38 76 VAL A O 1
ATOM 556 N N . ARG A 1 77 ? 0.277 -5.350 12.244 1.00 83.31 77 ARG A N 1
ATOM 557 C CA . ARG A 1 77 ? 0.188 -4.527 13.463 1.00 83.31 77 ARG A CA 1
ATOM 558 C C . ARG A 1 77 ? -1.178 -4.589 14.132 1.00 83.31 77 ARG A C 1
ATOM 560 O O . ARG A 1 77 ? -1.252 -4.423 15.343 1.00 83.31 77 ARG A O 1
ATOM 567 N N . LEU A 1 78 ? -2.231 -4.796 13.349 1.00 84.88 78 LEU A N 1
ATOM 568 C CA . LEU A 1 78 ? -3.591 -4.986 13.843 1.00 84.88 78 LEU A CA 1
ATOM 569 C C . LEU A 1 78 ? -3.843 -6.419 14.343 1.00 84.88 78 LEU A C 1
ATOM 571 O O . LEU A 1 78 ? -4.940 -6.701 14.809 1.00 84.88 78 LEU A O 1
ATOM 575 N N . GLY A 1 79 ? -2.855 -7.318 14.253 1.00 87.44 79 GLY A N 1
ATOM 576 C CA . GLY A 1 79 ? -2.999 -8.716 14.661 1.00 87.44 79 GLY A CA 1
ATOM 577 C C . GLY A 1 79 ? -3.906 -9.536 13.741 1.00 87.44 79 GLY A C 1
ATOM 578 O O . GLY A 1 79 ? -4.360 -10.604 14.135 1.00 87.44 79 GLY A O 1
ATOM 579 N N . LEU A 1 80 ? -4.181 -9.047 12.527 1.00 87.25 80 LEU A N 1
ATOM 580 C CA . LEU A 1 80 ? -5.050 -9.723 11.559 1.00 87.25 80 LEU A CA 1
ATOM 581 C C . LEU A 1 80 ? -4.317 -10.840 10.807 1.00 87.25 80 LEU A C 1
ATOM 583 O O . LEU A 1 80 ? -4.945 -11.772 10.317 1.00 87.25 80 LEU A O 1
ATOM 587 N N . VAL A 1 81 ? -2.990 -10.730 10.695 1.00 90.06 81 VAL A N 1
ATOM 588 C CA . VAL A 1 81 ? -2.116 -11.659 9.966 1.00 90.06 81 VAL A CA 1
ATOM 589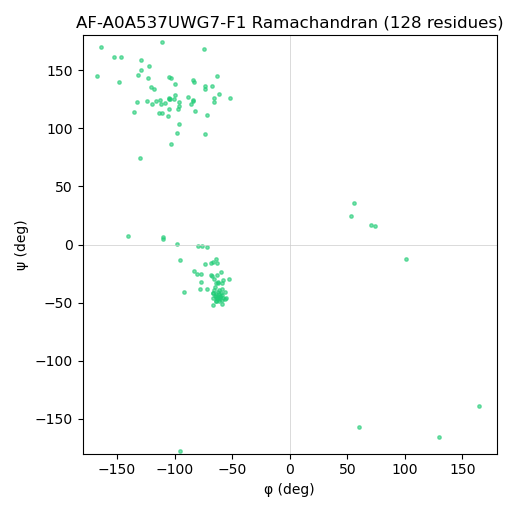 C C . VAL A 1 81 ? -0.749 -11.773 10.649 1.00 90.06 81 VAL A C 1
ATOM 591 O O . VAL A 1 81 ? -0.352 -10.903 11.427 1.00 90.06 81 VAL A O 1
ATOM 594 N N . GLY A 1 82 ? -0.006 -12.840 10.340 1.00 89.94 82 GLY A N 1
ATOM 595 C CA . GLY A 1 82 ? 1.391 -13.003 10.756 1.00 89.94 82 GLY A CA 1
ATOM 596 C C . GLY A 1 82 ? 2.358 -12.123 9.955 1.00 89.94 82 GLY A C 1
ATOM 597 O O . GLY A 1 82 ? 1.996 -11.574 8.920 1.00 89.94 82 GLY A O 1
ATOM 598 N N . ARG A 1 83 ? 3.618 -12.006 10.406 1.00 91.06 83 ARG A N 1
ATOM 599 C CA . ARG A 1 83 ? 4.649 -11.151 9.768 1.00 91.06 83 ARG A CA 1
ATOM 600 C C . ARG A 1 83 ? 5.038 -11.570 8.341 1.00 91.06 83 ARG A C 1
ATOM 602 O O . ARG A 1 83 ? 5.688 -10.790 7.649 1.00 91.06 83 ARG A O 1
ATOM 609 N N . THR A 1 84 ? 4.629 -12.758 7.909 1.00 92.38 84 THR A N 1
ATOM 610 C CA . THR A 1 84 ? 4.774 -13.250 6.537 1.00 92.38 84 THR A CA 1
ATOM 611 C C . THR A 1 84 ? 3.386 -13.457 5.948 1.00 92.38 84 THR A C 1
ATOM 613 O O . THR A 1 84 ? 2.583 -14.194 6.520 1.00 92.38 84 THR A O 1
ATOM 616 N N . VAL A 1 85 ? 3.107 -12.817 4.814 1.00 91.12 85 VAL A N 1
ATOM 617 C CA . VAL A 1 85 ? 1.834 -12.930 4.093 1.00 91.12 85 VAL A CA 1
ATOM 618 C C . VAL A 1 85 ? 2.073 -13.183 2.611 1.00 91.12 85 VAL A C 1
ATOM 620 O O . VAL A 1 85 ? 3.028 -12.662 2.035 1.00 91.12 85 VAL A O 1
ATOM 623 N N . THR A 1 86 ? 1.189 -13.951 1.984 1.00 89.19 86 THR A N 1
ATOM 624 C CA . THR A 1 86 ? 1.147 -14.103 0.526 1.00 89.19 86 THR A CA 1
ATOM 625 C C . THR A 1 86 ? -0.038 -13.309 0.001 1.00 89.19 86 THR A C 1
ATOM 627 O O . THR A 1 86 ? -1.162 -13.488 0.465 1.00 89.19 86 THR A O 1
ATOM 630 N N . VAL A 1 87 ? 0.223 -12.407 -0.941 1.00 85.06 87 VAL A N 1
ATOM 631 C CA . VAL A 1 87 ? -0.781 -11.581 -1.610 1.00 85.06 87 VAL A CA 1
ATOM 632 C C . VAL A 1 87 ? -0.933 -12.087 -3.039 1.00 85.06 87 VAL A C 1
ATOM 634 O O . VAL A 1 87 ? 0.035 -12.117 -3.795 1.00 85.06 87 VAL A O 1
ATOM 637 N N . THR A 1 88 ? -2.144 -12.483 -3.416 1.00 82.81 88 THR A N 1
ATOM 638 C CA . THR A 1 88 ? -2.460 -12.884 -4.790 1.00 82.81 88 THR A CA 1
ATOM 639 C C . THR A 1 88 ? -2.813 -11.647 -5.607 1.00 82.81 88 THR A C 1
ATOM 641 O O . THR A 1 88 ? -3.750 -10.926 -5.263 1.00 82.81 88 THR A O 1
ATOM 644 N N . LEU A 1 89 ? -2.063 -11.398 -6.680 1.00 78.50 89 LEU A N 1
ATOM 645 C CA . LEU A 1 89 ? -2.237 -10.248 -7.566 1.00 78.50 89 LEU A CA 1
ATOM 646 C C . LEU A 1 89 ? -2.303 -10.714 -9.030 1.00 78.50 89 LEU A C 1
ATOM 648 O O . LEU A 1 89 ? -1.796 -11.794 -9.357 1.00 78.50 89 LEU A O 1
ATOM 652 N N . PRO A 1 90 ? -2.883 -9.913 -9.945 1.00 71.44 90 PRO A N 1
ATOM 653 C CA . PRO A 1 90 ? -2.605 -10.066 -11.370 1.00 71.44 90 PRO A CA 1
ATOM 654 C C . PRO A 1 90 ? -1.083 -10.062 -11.588 1.00 71.44 90 PRO A C 1
ATOM 656 O O . PRO A 1 90 ? -0.398 -9.181 -11.084 1.00 71.44 90 PRO A O 1
ATOM 659 N N . GLY A 1 91 ? -0.546 -11.081 -12.262 1.00 73.44 91 GLY A N 1
ATOM 660 C CA . GLY A 1 91 ? 0.904 -11.269 -12.422 1.00 73.44 91 GLY A CA 1
ATOM 661 C C . GLY A 1 91 ? 1.536 -12.307 -11.484 1.00 73.44 91 GLY A C 1
ATOM 662 O O . GLY A 1 91 ? 2.648 -12.752 -11.758 1.00 73.44 91 GLY A O 1
ATOM 663 N N . GLY A 1 92 ? 0.821 -12.771 -10.450 1.00 83.19 92 GLY A N 1
ATOM 664 C CA . GLY A 1 92 ? 1.207 -13.929 -9.637 1.00 83.19 92 GLY A CA 1
ATOM 665 C C . GLY A 1 92 ? 1.183 -13.689 -8.127 1.00 83.19 92 GLY A C 1
ATOM 666 O O . GLY A 1 92 ? 0.598 -12.731 -7.621 1.00 83.19 92 GLY A O 1
ATOM 667 N N . GLU A 1 93 ? 1.803 -14.607 -7.387 1.00 87.75 93 GLU A N 1
ATOM 668 C CA . GLU A 1 93 ? 1.873 -14.543 -5.927 1.00 87.75 93 GLU A CA 1
ATOM 669 C C . GLU A 1 93 ? 3.023 -13.655 -5.449 1.00 87.75 93 GLU A C 1
ATOM 671 O O . GLU A 1 93 ? 4.192 -13.895 -5.754 1.00 87.75 93 GLU A O 1
ATOM 676 N N . LEU A 1 94 ? 2.698 -12.662 -4.628 1.00 86.25 94 LEU A N 1
ATOM 677 C CA . LEU A 1 94 ? 3.659 -11.789 -3.975 1.00 86.25 94 LEU A CA 1
ATOM 678 C C . LEU A 1 94 ? 3.771 -12.157 -2.494 1.00 86.25 94 LEU A C 1
ATOM 680 O O . LEU A 1 94 ? 2.868 -11.901 -1.699 1.00 86.25 94 LEU A O 1
ATOM 684 N N . ARG A 1 95 ? 4.910 -12.713 -2.092 1.00 90.06 95 ARG A N 1
ATOM 685 C CA . ARG A 1 95 ? 5.244 -12.958 -0.689 1.00 90.06 95 ARG A CA 1
ATOM 686 C C . ARG A 1 95 ? 5.828 -11.696 -0.063 1.00 90.06 95 ARG A C 1
ATOM 688 O O . ARG A 1 95 ? 6.846 -11.185 -0.528 1.00 90.06 95 ARG A O 1
ATOM 695 N N . ILE A 1 96 ? 5.214 -11.226 1.016 1.00 89.75 96 ILE A N 1
ATOM 696 C CA . ILE A 1 96 ? 5.675 -10.087 1.810 1.00 89.75 96 ILE A CA 1
ATOM 697 C C . ILE A 1 96 ? 6.103 -10.592 3.186 1.00 89.75 96 ILE A C 1
ATOM 699 O O . ILE A 1 96 ? 5.320 -11.220 3.896 1.00 89.75 96 ILE A O 1
ATOM 703 N N . GLU A 1 97 ? 7.339 -10.298 3.574 1.00 90.62 97 GLU A N 1
ATOM 704 C CA . GLU A 1 97 ? 7.886 -10.604 4.894 1.00 90.62 97 GLU A CA 1
ATOM 705 C C . GLU A 1 97 ? 8.311 -9.310 5.583 1.00 90.62 97 GLU A C 1
ATOM 707 O O . GLU A 1 97 ? 9.173 -8.584 5.092 1.00 90.62 97 GLU A O 1
ATOM 712 N N . TRP A 1 98 ? 7.730 -9.021 6.744 1.00 89.00 98 TRP A N 1
ATOM 713 C CA . TRP A 1 98 ? 8.195 -7.943 7.605 1.00 89.00 98 TRP A CA 1
ATOM 714 C C . TRP A 1 98 ? 9.126 -8.519 8.672 1.00 89.00 98 TRP A C 1
ATOM 716 O O . TRP A 1 98 ? 8.678 -9.126 9.643 1.00 89.00 98 TRP A O 1
ATOM 726 N N . ARG A 1 99 ? 10.436 -8.341 8.521 1.00 87.06 99 ARG A N 1
ATOM 727 C CA . ARG A 1 99 ? 11.438 -8.941 9.411 1.00 87.06 99 ARG A CA 1
ATOM 728 C C . ARG A 1 99 ? 11.376 -8.338 10.808 1.00 87.06 99 ARG A C 1
ATOM 730 O O . ARG A 1 99 ? 11.226 -7.132 10.964 1.00 87.06 99 ARG A O 1
ATOM 737 N N . ALA A 1 100 ? 11.446 -9.178 11.838 1.00 85.94 100 ALA A N 1
ATOM 738 C CA . ALA A 1 100 ? 11.308 -8.739 13.230 1.00 85.94 100 ALA A CA 1
ATOM 739 C C . ALA A 1 100 ? 12.564 -8.059 13.797 1.00 85.94 100 ALA A C 1
ATOM 741 O O . ALA A 1 100 ? 12.450 -7.268 14.725 1.00 85.94 100 ALA A O 1
ATOM 742 N N . HIS A 1 101 ? 13.748 -8.371 13.265 1.00 86.50 101 HIS A N 1
ATOM 743 C CA . HIS A 1 101 ? 15.017 -7.913 13.837 1.00 86.50 101 HIS A CA 1
ATOM 744 C C . HIS A 1 101 ? 15.420 -6.498 13.404 1.00 86.50 101 HIS A C 1
ATOM 746 O O . HIS A 1 101 ? 16.200 -5.855 14.098 1.00 86.50 101 HIS A O 1
ATOM 752 N N . ASP A 1 102 ? 14.914 -6.014 12.269 1.00 83.38 102 ASP A N 1
ATOM 753 C CA . ASP A 1 102 ? 15.297 -4.723 11.690 1.00 83.38 102 ASP A CA 1
ATOM 754 C C . ASP A 1 102 ? 14.119 -3.943 11.090 1.00 83.38 102 ASP A C 1
ATOM 756 O O . ASP A 1 102 ? 14.323 -2.926 10.429 1.00 83.38 102 ASP A O 1
ATOM 760 N N . ASP A 1 103 ? 12.890 -4.426 11.283 1.00 79.44 103 ASP A N 1
ATOM 761 C CA . ASP A 1 103 ? 11.660 -3.850 10.742 1.00 79.44 103 ASP A CA 1
ATOM 762 C C . ASP A 1 103 ? 11.663 -3.617 9.216 1.00 79.44 103 ASP A C 1
ATOM 764 O O . ASP A 1 103 ? 10.873 -2.807 8.719 1.00 79.44 103 ASP A O 1
ATOM 768 N N . HIS A 1 104 ? 12.479 -4.352 8.451 1.00 81.38 104 HIS A N 1
ATOM 769 C CA . HIS A 1 104 ? 12.498 -4.253 6.990 1.00 81.38 104 HIS A CA 1
ATOM 770 C C . HIS A 1 104 ? 11.407 -5.103 6.342 1.00 81.38 104 HIS A C 1
ATOM 772 O O . HIS A 1 104 ? 11.151 -6.239 6.747 1.00 81.38 104 HIS A O 1
ATOM 778 N N . VAL A 1 105 ? 10.778 -4.553 5.302 1.00 83.44 105 VAL A N 1
ATOM 779 C CA . VAL A 1 105 ? 9.791 -5.261 4.481 1.00 83.44 105 VAL A CA 1
ATOM 780 C C . VAL A 1 105 ? 10.475 -5.797 3.233 1.00 83.44 105 VAL A C 1
ATOM 782 O O . VAL A 1 105 ? 10.960 -5.029 2.403 1.00 83.44 105 VAL A O 1
ATOM 785 N N . LEU A 1 106 ? 10.488 -7.117 3.102 1.00 85.88 106 LEU A N 1
ATOM 786 C CA . LEU A 1 106 ? 10.942 -7.835 1.922 1.00 85.88 106 LEU A CA 1
ATOM 787 C C . LEU A 1 106 ? 9.737 -8.255 1.090 1.00 85.88 106 LEU A C 1
ATOM 789 O O . LEU A 1 106 ? 8.726 -8.715 1.617 1.00 85.88 106 LEU A O 1
ATOM 793 N N . MET A 1 107 ? 9.866 -8.100 -0.222 1.00 87.25 107 MET A N 1
ATOM 794 C CA . MET A 1 107 ? 8.854 -8.476 -1.198 1.00 87.25 107 MET A CA 1
ATOM 795 C C . MET A 1 107 ? 9.495 -9.429 -2.201 1.00 87.25 107 MET A C 1
ATOM 797 O O . MET A 1 107 ? 10.521 -9.110 -2.796 1.00 87.25 107 MET A O 1
ATOM 801 N N . THR A 1 108 ? 8.923 -10.616 -2.361 1.00 88.25 108 THR A N 1
ATOM 802 C CA . THR A 1 108 ? 9.406 -11.639 -3.291 1.00 88.25 108 THR A CA 1
ATOM 803 C C . THR A 1 108 ? 8.231 -12.167 -4.087 1.00 88.25 108 THR A C 1
ATOM 805 O O . THR A 1 108 ? 7.275 -12.671 -3.511 1.00 88.25 108 THR A O 1
ATOM 808 N N . GLY A 1 109 ? 8.308 -12.077 -5.404 1.00 86.44 109 GLY A N 1
ATOM 809 C CA . GLY A 1 109 ? 7.273 -12.577 -6.293 1.00 86.44 109 GLY A CA 1
ATOM 810 C C . GLY A 1 109 ? 7.800 -12.694 -7.717 1.00 86.44 109 GLY A C 1
ATOM 811 O O . GLY A 1 109 ? 8.913 -12.233 -7.998 1.00 86.44 109 GLY A O 1
ATOM 812 N N . PRO A 1 110 ? 7.029 -13.329 -8.606 1.00 82.44 110 PRO A N 1
ATOM 813 C CA . PRO A 1 110 ? 7.337 -13.333 -10.021 1.00 82.44 110 PRO A CA 1
ATOM 814 C C . PRO A 1 110 ? 7.267 -11.902 -10.560 1.00 82.44 110 PRO A C 1
ATOM 816 O O . PRO A 1 110 ? 6.447 -11.093 -10.129 1.00 82.44 110 PRO A O 1
ATOM 819 N N . VAL A 1 111 ? 8.141 -11.596 -11.512 1.00 74.62 111 VAL A N 1
ATOM 820 C CA . VAL A 1 111 ? 8.042 -10.369 -12.299 1.00 74.62 111 VAL A CA 1
ATOM 821 C C . VAL A 1 111 ? 7.322 -10.732 -13.586 1.00 74.62 111 VAL A C 1
ATOM 823 O O . VAL A 1 111 ? 7.769 -11.616 -14.316 1.00 74.62 111 VAL A O 1
ATOM 826 N N . ALA A 1 112 ? 6.210 -10.058 -13.851 1.00 68.94 112 ALA A N 1
ATOM 827 C CA . ALA A 1 112 ? 5.512 -10.142 -15.121 1.00 68.94 112 ALA A CA 1
ATOM 828 C C . ALA A 1 112 ? 5.781 -8.871 -15.927 1.00 68.94 112 ALA A C 1
ATOM 830 O O . ALA A 1 112 ? 5.889 -7.775 -15.378 1.00 68.94 112 ALA A O 1
ATOM 831 N N . TYR A 1 113 ? 5.892 -9.019 -17.243 1.00 66.25 113 TYR A N 1
ATOM 832 C CA . TYR A 1 113 ? 5.849 -7.874 -18.137 1.00 66.25 113 TYR A CA 1
ATOM 833 C C . TYR A 1 113 ? 4.409 -7.350 -18.168 1.00 66.25 113 TYR A C 1
ATOM 835 O O . TYR A 1 113 ? 3.515 -8.045 -18.649 1.00 66.25 113 TYR A O 1
ATOM 843 N N . GLU A 1 114 ? 4.176 -6.158 -17.620 1.00 60.97 114 GLU A N 1
ATOM 844 C CA . GLU A 1 114 ? 2.839 -5.551 -17.604 1.00 60.97 114 GLU A CA 1
ATOM 845 C C . GLU A 1 114 ? 2.591 -4.657 -18.821 1.00 60.97 114 GLU A C 1
ATOM 847 O O . GLU A 1 114 ? 1.500 -4.672 -19.387 1.00 60.97 114 GLU A O 1
ATOM 852 N N . TYR A 1 115 ? 3.591 -3.870 -19.228 1.00 69.19 115 TYR A N 1
ATOM 853 C CA . TYR A 1 115 ? 3.438 -2.864 -20.275 1.00 69.19 115 TYR A CA 1
ATOM 854 C C . TYR A 1 115 ? 4.797 -2.331 -20.755 1.00 69.19 115 TYR A C 1
ATOM 856 O O . TYR A 1 115 ? 5.707 -2.125 -19.952 1.00 69.19 115 TYR A O 1
ATOM 864 N N . GLU A 1 116 ? 4.899 -2.024 -22.050 1.00 68.88 116 GLU A N 1
ATOM 865 C CA . GLU A 1 116 ? 5.945 -1.168 -22.621 1.00 68.88 116 GLU A CA 1
ATOM 866 C C . GLU A 1 116 ? 5.280 0.021 -23.303 1.00 68.88 116 GLU A C 1
ATOM 868 O O . GLU A 1 116 ? 4.303 -0.117 -24.040 1.00 68.88 116 GLU A O 1
ATOM 873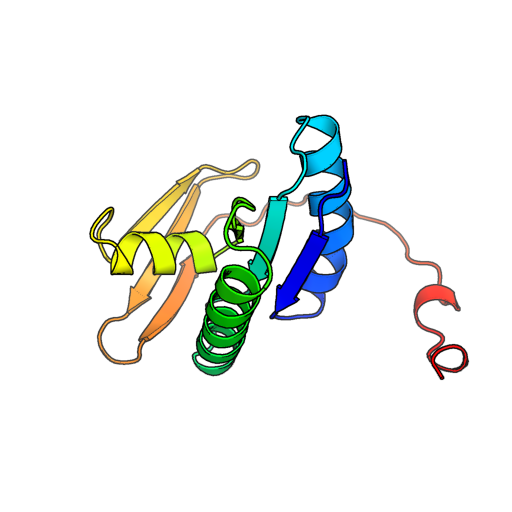 N N . GLY A 1 117 ? 5.839 1.202 -23.071 1.00 75.56 117 GLY A N 1
ATOM 874 C CA . GLY A 1 117 ? 5.419 2.429 -23.719 1.00 75.56 117 GLY A CA 1
ATOM 875 C C . GLY A 1 117 ? 6.575 3.409 -23.806 1.00 75.56 117 GLY A C 1
ATOM 876 O O . GLY A 1 117 ? 7.571 3.295 -23.090 1.00 75.56 117 GLY A O 1
ATOM 877 N N . LYS A 1 118 ? 6.436 4.392 -24.691 1.00 77.94 118 LYS A N 1
ATOM 878 C CA . LYS A 1 118 ? 7.369 5.514 -24.790 1.00 77.94 118 LYS A CA 1
ATOM 879 C C . LYS A 1 118 ? 6.760 6.706 -24.072 1.00 77.94 118 LYS A C 1
ATOM 881 O O . LYS A 1 118 ? 5.612 7.057 -24.328 1.00 77.94 118 LYS A O 1
ATOM 886 N N . PHE A 1 119 ? 7.528 7.312 -23.179 1.00 69.88 119 PHE A N 1
ATOM 887 C CA . PHE A 1 119 ? 7.161 8.592 -22.590 1.00 69.88 119 PHE A CA 1
ATOM 888 C C . PHE A 1 119 ? 7.596 9.722 -23.520 1.00 69.88 119 PHE A C 1
ATOM 890 O O . PHE A 1 119 ? 8.673 9.654 -24.115 1.00 69.88 119 PHE A O 1
ATOM 897 N N . ASP A 1 120 ? 6.766 10.757 -23.627 1.00 76.88 120 ASP A N 1
ATOM 898 C CA . ASP A 1 120 ? 7.175 12.012 -24.250 1.00 76.88 120 ASP A CA 1
ATOM 899 C C . ASP A 1 120 ? 8.272 12.658 -23.379 1.00 76.88 120 ASP A C 1
ATOM 901 O O . ASP A 1 120 ? 8.053 12.825 -22.173 1.00 76.88 120 ASP A O 1
ATOM 905 N N . PRO A 1 121 ? 9.448 13.013 -23.933 1.00 76.94 121 PRO A N 1
ATOM 906 C CA . PRO A 1 121 ? 10.501 13.709 -23.195 1.00 76.94 121 PRO A CA 1
ATOM 907 C C . PRO A 1 121 ? 10.027 14.979 -22.476 1.00 76.94 121 PRO A C 1
ATOM 909 O O . PRO A 1 121 ? 10.558 15.297 -21.412 1.00 76.94 121 PRO A O 1
ATOM 912 N N . ALA A 1 122 ? 9.006 15.666 -23.001 1.00 78.00 122 ALA A N 1
ATOM 913 C CA . ALA A 1 122 ? 8.414 16.850 -22.379 1.00 78.00 122 ALA A CA 1
ATOM 914 C C . ALA A 1 122 ? 7.836 16.569 -20.980 1.00 78.00 122 ALA A C 1
ATOM 916 O O . ALA A 1 122 ? 7.767 17.467 -20.147 1.00 78.00 122 ALA A O 1
ATOM 917 N N . LEU A 1 123 ? 7.476 15.316 -20.680 1.00 62.09 123 LEU A N 1
ATOM 918 C CA . LEU A 1 123 ? 6.963 14.902 -19.371 1.00 62.09 123 LEU A CA 1
ATOM 919 C C . LEU A 1 123 ? 8.029 14.973 -18.258 1.00 62.09 123 LEU A C 1
ATOM 921 O O . LEU A 1 123 ? 7.691 14.936 -17.076 1.00 62.09 123 LEU A O 1
ATOM 925 N N . PHE A 1 124 ? 9.308 15.073 -18.632 1.00 73.31 124 PHE A N 1
ATOM 926 C CA . PHE A 1 124 ? 10.449 15.194 -17.720 1.00 73.31 124 PHE A CA 1
ATOM 927 C C . PHE A 1 124 ? 11.102 16.577 -17.755 1.00 73.31 124 PHE A C 1
ATOM 929 O O . PHE A 1 124 ? 12.141 16.771 -17.120 1.00 73.31 124 PHE A O 1
ATOM 936 N N . ASP A 1 125 ? 10.520 17.534 -18.481 1.00 76.00 125 ASP A N 1
ATOM 937 C CA . ASP A 1 125 ? 11.001 18.907 -18.469 1.00 76.00 125 ASP A CA 1
ATOM 938 C C . ASP A 1 125 ? 10.619 19.577 -17.140 1.00 76.00 125 ASP A C 1
ATOM 940 O O . ASP A 1 125 ? 9.514 20.077 -16.933 1.00 76.00 125 ASP A O 1
ATOM 944 N N . LEU A 1 126 ? 11.562 19.546 -16.198 1.00 60.16 126 LEU A N 1
ATOM 945 C CA . LEU A 1 126 ? 11.406 20.113 -14.859 1.00 60.16 126 LEU A CA 1
ATOM 946 C C . LEU A 1 126 ? 11.404 21.650 -14.852 1.00 60.16 126 LEU A C 1
ATOM 948 O O . LEU A 1 126 ? 11.223 22.238 -13.786 1.00 60.16 126 LEU A O 1
ATOM 952 N N . SER A 1 127 ? 11.574 22.312 -16.004 1.00 60.69 127 SER A N 1
ATOM 953 C CA . SER A 1 127 ? 11.529 23.776 -16.102 1.00 60.69 127 SER A CA 1
ATOM 954 C C . SER A 1 127 ? 10.141 24.375 -15.821 1.00 60.69 127 SER A C 1
ATOM 956 O O . SER A 1 127 ? 10.044 25.568 -15.536 1.00 60.69 127 SER A O 1
ATOM 958 N N . ALA A 1 128 ? 9.082 23.554 -15.829 1.00 52.97 128 ALA A N 1
ATOM 959 C CA . ALA A 1 128 ? 7.695 23.985 -15.639 1.00 52.97 128 ALA A CA 1
ATOM 960 C C . ALA A 1 128 ? 7.141 23.824 -14.207 1.00 52.97 128 ALA A C 1
ATOM 962 O O . ALA A 1 128 ? 5.986 24.169 -13.964 1.00 52.97 128 ALA A O 1
ATOM 963 N N . THR A 1 129 ? 7.929 23.326 -13.248 1.00 44.53 129 THR A N 1
ATOM 964 C CA . THR A 1 129 ? 7.497 23.199 -11.839 1.00 44.53 129 THR A CA 1
ATOM 965 C C . THR A 1 129 ? 8.124 24.307 -10.992 1.00 44.53 129 THR A C 1
ATOM 967 O O . THR A 1 129 ? 9.194 24.127 -10.411 1.00 44.53 129 THR A O 1
ATOM 970 N N . GLN A 1 130 ? 7.455 25.462 -10.955 1.00 41.97 130 GLN A N 1
ATOM 971 C CA . GLN A 1 130 ? 7.554 26.460 -9.882 1.00 41.97 130 GLN A CA 1
ATOM 972 C C . GLN A 1 130 ? 6.251 26.453 -9.087 1.00 41.97 130 GLN A C 1
ATOM 974 O O . GLN A 1 130 ? 5.181 26.402 -9.733 1.00 41.97 130 GLN A O 1
#